Protein AF-A0A0C2RZ58-F1 (afdb_monomer)

Radius of gyration: 13.94 Å; Cα contacts (8 Å, |Δi|>4): 88; chains: 1; bounding box: 29×30×38 Å

Structure (mmCIF, N/CA/C/O backbone):
data_AF-A0A0C2RZ58-F1
#
_entry.id   AF-A0A0C2RZ58-F1
#
loop_
_atom_site.group_PDB
_atom_site.id
_atom_site.type_symbol
_atom_site.label_atom_id
_atom_site.label_alt_id
_atom_site.label_comp_id
_atom_site.label_asym_id
_at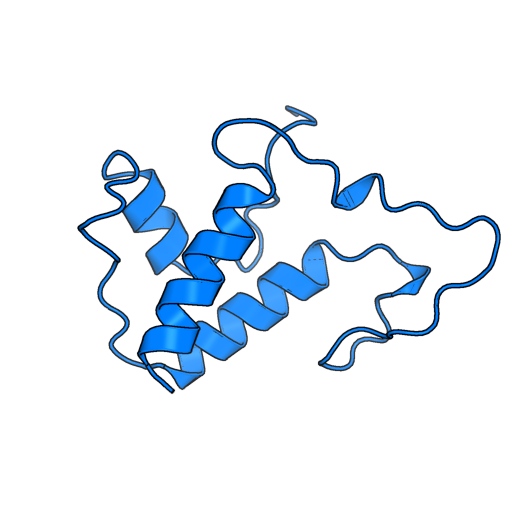om_site.label_entity_id
_atom_site.label_seq_id
_atom_site.pdbx_PDB_ins_code
_atom_site.Cartn_x
_atom_site.Cartn_y
_atom_site.Cartn_z
_atom_site.occupancy
_atom_site.B_iso_or_equiv
_atom_site.auth_seq_id
_atom_site.auth_comp_id
_atom_site.auth_asym_id
_atom_site.auth_atom_id
_atom_site.pdbx_PDB_model_num
ATOM 1 N N . TYR A 1 1 ? 5.889 17.191 -6.498 1.00 41.28 1 TYR A N 1
ATOM 2 C CA . TYR A 1 1 ? 5.723 15.733 -6.668 1.00 41.28 1 TYR A CA 1
ATOM 3 C C . TYR A 1 1 ? 6.927 15.068 -6.012 1.00 41.28 1 TYR A C 1
ATOM 5 O O . TYR A 1 1 ? 8.034 15.337 -6.452 1.00 41.28 1 TYR A O 1
ATOM 13 N N . ASN A 1 2 ? 6.761 14.333 -4.906 1.00 45.97 2 ASN A N 1
ATOM 14 C CA . ASN A 1 2 ? 7.885 13.648 -4.255 1.00 45.97 2 ASN A CA 1
ATOM 15 C C . ASN A 1 2 ? 7.946 12.207 -4.799 1.00 45.97 2 ASN A C 1
ATOM 17 O O . ASN A 1 2 ? 7.033 11.433 -4.507 1.00 45.97 2 ASN A O 1
ATOM 21 N N . PRO A 1 3 ? 8.966 11.825 -5.590 1.00 55.03 3 PRO A N 1
ATOM 22 C CA . PRO A 1 3 ? 9.052 10.505 -6.221 1.00 55.03 3 PRO A CA 1
ATOM 23 C C . PRO A 1 3 ? 9.258 9.343 -5.226 1.00 55.03 3 PRO A C 1
ATOM 25 O O . PRO A 1 3 ? 9.467 8.210 -5.643 1.00 55.03 3 PRO A O 1
ATOM 28 N N . GLN A 1 4 ? 9.198 9.580 -3.915 1.00 63.91 4 GLN A N 1
ATOM 29 C CA . GLN A 1 4 ? 9.475 8.571 -2.888 1.00 63.91 4 GLN A CA 1
ATOM 30 C C . GLN A 1 4 ? 8.224 8.032 -2.171 1.00 63.91 4 GLN A C 1
ATOM 32 O O . GLN A 1 4 ? 8.319 7.030 -1.472 1.00 63.91 4 GLN A O 1
ATOM 37 N N . SER A 1 5 ? 7.040 8.636 -2.340 1.00 74.88 5 SER A N 1
ATOM 38 C CA . SER A 1 5 ? 5.818 8.194 -1.643 1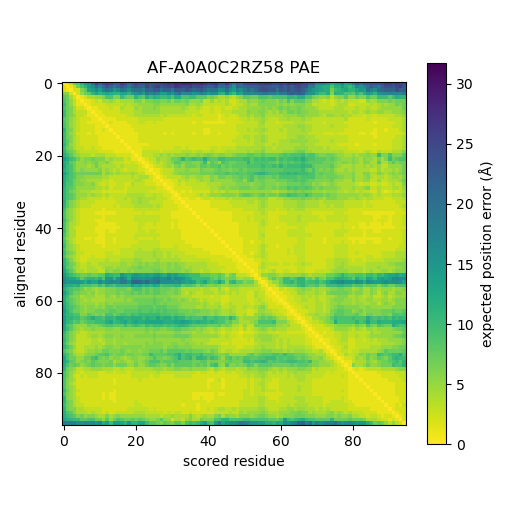.00 74.88 5 SER A CA 1
ATOM 39 C C . SER A 1 5 ? 4.894 7.346 -2.517 1.00 74.88 5 SER A C 1
ATOM 41 O O . SER A 1 5 ? 4.689 7.658 -3.690 1.00 74.88 5 SER A O 1
ATOM 43 N N . LEU A 1 6 ? 4.265 6.330 -1.923 1.00 85.31 6 LEU A N 1
ATOM 44 C CA . LEU A 1 6 ? 3.216 5.541 -2.575 1.00 85.31 6 LEU A CA 1
ATOM 45 C C . LEU A 1 6 ? 1.986 6.394 -2.950 1.00 85.31 6 LEU A C 1
ATOM 47 O O . LEU A 1 6 ? 1.655 7.342 -2.224 1.00 85.31 6 LEU A O 1
ATOM 51 N N . PRO A 1 7 ? 1.254 6.035 -4.024 1.00 87.50 7 PRO A N 1
ATOM 52 C CA . PRO A 1 7 ? 0.056 6.756 -4.440 1.00 87.50 7 PRO A CA 1
ATO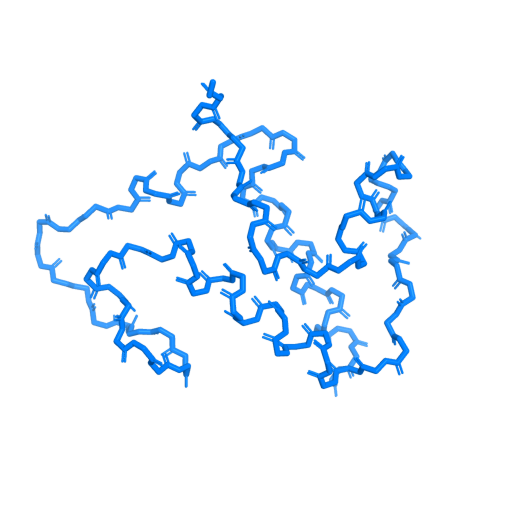M 53 C C . PRO A 1 7 ? -1.021 6.752 -3.351 1.00 87.50 7 PRO A C 1
ATOM 55 O O . PRO A 1 7 ? -1.087 5.866 -2.490 1.00 87.50 7 PRO A O 1
ATOM 58 N N . THR A 1 8 ? -1.861 7.781 -3.363 1.00 89.50 8 THR A N 1
ATOM 59 C CA . THR A 1 8 ? -3.003 7.942 -2.449 1.00 89.50 8 THR A CA 1
ATOM 60 C C . THR A 1 8 ? -4.309 7.424 -3.043 1.00 89.50 8 THR A C 1
ATOM 62 O O . THR A 1 8 ? -5.221 7.111 -2.282 1.00 89.50 8 THR A O 1
ATOM 65 N N . SER A 1 9 ? -4.404 7.309 -4.370 1.00 88.94 9 SER A N 1
ATOM 66 C CA . SER A 1 9 ? -5.582 6.793 -5.073 1.00 88.94 9 SER A CA 1
ATOM 67 C C . SER A 1 9 ? -5.944 5.398 -4.579 1.00 88.94 9 SER A C 1
ATOM 69 O O . SER A 1 9 ? -5.068 4.549 -4.477 1.00 88.94 9 SER A O 1
ATOM 71 N N . HIS A 1 10 ? -7.219 5.162 -4.269 1.00 92.25 10 HIS A N 1
ATOM 72 C CA . HIS A 1 10 ? -7.745 3.884 -3.759 1.00 92.25 10 HIS A CA 1
ATOM 73 C C . HIS A 1 10 ? -7.159 3.390 -2.427 1.00 92.25 10 HIS A C 1
ATOM 75 O O . HIS A 1 10 ? -7.545 2.318 -1.970 1.00 92.25 10 HIS A O 1
ATOM 81 N N . ARG A 1 11 ? -6.278 4.157 -1.771 1.00 94.56 11 ARG A N 1
ATOM 82 C CA . ARG A 1 11 ? -5.715 3.789 -0.469 1.00 94.56 11 ARG A CA 1
ATOM 83 C C . ARG A 1 11 ? -6.845 3.557 0.545 1.00 94.56 11 ARG A C 1
ATOM 85 O O . ARG A 1 11 ? -7.666 4.462 0.710 1.00 94.56 11 ARG A O 1
ATOM 92 N N . PRO A 1 12 ? -6.858 2.426 1.276 1.00 96.44 12 PRO A N 1
ATOM 93 C CA . PRO A 1 12 ? -7.845 2.205 2.329 1.00 96.44 12 PRO A CA 1
ATOM 94 C C . PRO A 1 12 ? -7.816 3.326 3.376 1.00 96.44 12 PRO A C 1
ATOM 96 O O . PRO A 1 12 ? -6.740 3.770 3.797 1.00 96.44 12 PRO A O 1
ATOM 99 N N . GLU A 1 13 ? -8.986 3.772 3.838 1.00 94.62 13 GLU A N 1
ATOM 100 C CA . GLU A 1 13 ? -9.082 4.868 4.816 1.00 94.62 13 GLU A CA 1
ATOM 101 C C . GLU A 1 13 ? -8.354 4.515 6.123 1.00 94.62 13 GLU A C 1
ATOM 103 O O . GLU A 1 13 ? -7.700 5.361 6.726 1.00 94.62 13 GLU A O 1
ATOM 108 N N . GLN A 1 14 ? -8.356 3.239 6.509 1.00 95.00 14 GLN A N 1
ATOM 109 C CA . GLN A 1 14 ? -7.631 2.711 7.663 1.00 95.00 14 GLN A CA 1
ATOM 110 C C . GLN A 1 14 ? -6.123 2.983 7.571 1.00 95.00 14 GLN A C 1
ATOM 112 O O . GLN A 1 14 ? -5.509 3.392 8.556 1.00 95.00 14 GLN A O 1
ATOM 117 N N . VAL A 1 15 ? -5.528 2.836 6.381 1.00 94.56 15 VAL A N 1
ATOM 118 C CA . VAL A 1 15 ? -4.113 3.160 6.142 1.00 94.56 15 VAL A CA 1
ATOM 119 C C . VAL A 1 15 ? -3.88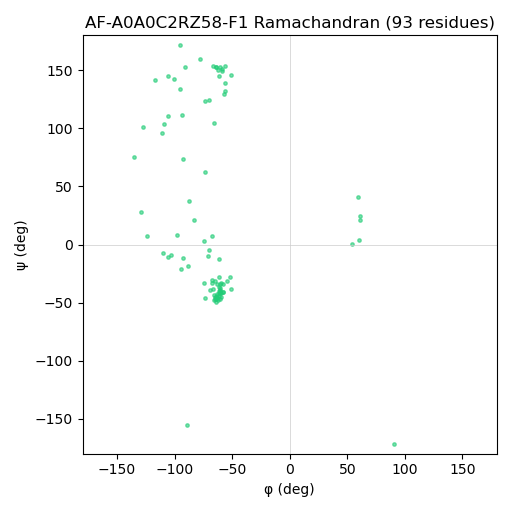8 4.664 6.303 1.00 94.56 15 VAL A C 1
ATOM 121 O O . VAL A 1 15 ? -2.921 5.089 6.936 1.00 94.56 15 VAL A O 1
ATOM 124 N N . LYS A 1 16 ? -4.790 5.495 5.768 1.00 92.31 16 LYS A N 1
ATOM 125 C CA . LYS A 1 16 ? -4.718 6.959 5.889 1.00 92.31 16 LYS A CA 1
ATOM 126 C C . LYS A 1 16 ? -4.831 7.427 7.343 1.00 92.31 16 LYS A C 1
ATOM 128 O O . LYS A 1 16 ? -4.045 8.281 7.756 1.00 92.31 16 LYS A O 1
ATOM 133 N N . LEU A 1 17 ? -5.753 6.867 8.121 1.00 92.50 17 LEU A N 1
ATOM 134 C CA . LEU A 1 17 ? -5.901 7.164 9.546 1.00 92.50 17 LEU A CA 1
ATOM 135 C C . LEU A 1 17 ? -4.667 6.715 10.333 1.00 92.50 17 LEU A C 1
ATOM 137 O O . LEU A 1 17 ? -4.101 7.503 11.087 1.00 92.50 17 LEU A O 1
ATOM 141 N N . TRP A 1 18 ? -4.177 5.497 10.104 1.00 93.69 18 TRP A N 1
ATOM 142 C CA . TRP A 1 18 ? -2.988 4.985 10.788 1.00 93.69 18 TRP A CA 1
ATOM 143 C C . TRP A 1 18 ? -1.733 5.836 10.525 1.00 93.69 18 TRP A C 1
ATOM 145 O O . TRP A 1 18 ? -0.970 6.133 11.449 1.00 93.69 18 TRP A O 1
ATOM 155 N N . LEU A 1 19 ? -1.555 6.315 9.286 1.00 91.31 19 LEU A N 1
ATOM 156 C CA . LEU A 1 19 ? -0.493 7.265 8.940 1.00 91.31 19 LEU A CA 1
ATOM 157 C C . LEU A 1 19 ? -0.618 8.588 9.716 1.00 91.31 19 LEU A C 1
ATOM 159 O O . LEU A 1 19 ? 0.399 9.113 10.170 1.00 91.31 19 LEU A O 1
ATOM 163 N N . LYS A 1 20 ? -1.841 9.114 9.904 1.00 89.25 20 LYS A N 1
ATOM 164 C CA . LYS A 1 20 ? -2.095 10.331 10.701 1.00 89.25 20 LYS A CA 1
ATOM 165 C C . LYS A 1 20 ? -1.821 10.127 12.194 1.00 89.25 20 LYS A C 1
ATOM 167 O O . LYS A 1 20 ? -1.346 11.045 12.853 1.00 89.25 20 LYS A O 1
ATOM 172 N N . HIS A 1 21 ? -2.054 8.929 12.725 1.00 88.19 21 HIS A N 1
ATOM 173 C CA . HIS A 1 21 ? -1.845 8.594 14.140 1.00 88.19 21 HIS A CA 1
ATOM 174 C C . HIS A 1 21 ? -0.416 8.121 14.462 1.00 88.19 21 HIS A C 1
ATOM 176 O O . HIS A 1 21 ? -0.208 7.240 15.297 1.00 88.19 21 HIS A O 1
ATOM 182 N N . ALA A 1 22 ? 0.585 8.721 13.813 1.00 84.69 22 ALA A N 1
ATOM 183 C CA . ALA A 1 22 ? 2.008 8.469 14.046 1.00 84.69 22 ALA A CA 1
ATOM 184 C C . ALA A 1 22 ? 2.485 7.024 13.789 1.00 84.69 22 ALA A C 1
ATOM 186 O O . ALA A 1 22 ? 3.561 6.655 14.259 1.00 84.69 22 ALA A O 1
ATOM 187 N N . ARG A 1 23 ? 1.754 6.222 12.995 1.00 87.38 23 ARG A N 1
ATOM 188 C CA . ARG A 1 23 ? 2.212 4.899 12.518 1.00 87.38 23 ARG A CA 1
ATOM 189 C C . ARG A 1 23 ? 2.541 3.915 13.647 1.00 87.38 23 ARG A C 1
ATOM 191 O O . ARG A 1 23 ? 3.539 3.195 13.600 1.00 87.38 23 ARG A O 1
ATOM 198 N N . LYS A 1 24 ? 1.722 3.896 14.700 1.00 87.19 24 LYS A N 1
ATOM 199 C CA . LYS A 1 24 ? 1.925 3.007 15.852 1.00 87.19 24 LYS A CA 1
ATOM 200 C C . LYS A 1 24 ? 1.753 1.544 15.426 1.00 87.19 24 LYS A C 1
ATOM 202 O O . LYS A 1 24 ? 0.633 1.083 15.243 1.00 87.19 24 LYS A O 1
ATOM 207 N N . ILE A 1 25 ? 2.858 0.806 15.291 1.00 83.88 25 ILE A N 1
ATOM 208 C CA . ILE A 1 25 ? 2.854 -0.601 14.835 1.00 83.88 25 ILE A CA 1
ATOM 209 C C . ILE A 1 25 ? 2.020 -1.493 15.766 1.00 83.88 25 ILE A C 1
ATOM 211 O O . ILE A 1 25 ? 1.229 -2.300 15.299 1.00 83.88 25 ILE A O 1
ATOM 215 N N . LYS A 1 26 ? 2.129 -1.291 17.085 1.00 86.19 26 LYS A N 1
ATOM 216 C CA . LYS A 1 26 ? 1.377 -2.050 18.103 1.00 86.19 26 LYS A CA 1
ATOM 217 C C . LYS A 1 26 ? -0.109 -1.666 18.205 1.00 86.19 26 LYS A C 1
ATOM 219 O O . LYS A 1 26 ? -0.800 -2.146 19.093 1.00 86.19 26 LYS A O 1
ATOM 224 N N . SER A 1 27 ? -0.589 -0.757 17.358 1.00 87.62 27 SER A N 1
ATOM 225 C CA . SER A 1 27 ? -1.972 -0.274 17.352 1.00 87.62 27 SER A CA 1
ATOM 226 C C . SER A 1 27 ? -2.475 -0.227 15.904 1.00 87.62 27 SER A C 1
ATOM 228 O O . SER A 1 27 ? -2.516 0.847 15.294 1.00 87.62 27 SER A O 1
ATOM 230 N N . PRO A 1 28 ? -2.785 -1.397 15.310 1.00 87.94 28 PRO A N 1
ATOM 231 C CA . PRO A 1 28 ? -3.353 -1.456 13.971 1.00 87.94 28 PRO A CA 1
ATOM 232 C C . PRO A 1 28 ? -4.743 -0.795 13.949 1.00 87.94 28 PRO A C 1
ATOM 234 O O . PRO A 1 28 ? -5.432 -0.758 14.974 1.00 87.94 28 PRO A O 1
ATOM 237 N N . PRO A 1 29 ? -5.180 -0.260 12.799 1.00 91.81 29 PRO A N 1
ATOM 238 C CA . PRO A 1 29 ? -6.499 0.345 12.682 1.00 91.81 29 PRO A CA 1
ATOM 239 C C . PRO A 1 29 ? -7.614 -0.697 12.839 1.00 91.81 29 PRO A C 1
ATOM 241 O O . PRO A 1 29 ? -7.452 -1.878 12.524 1.00 91.81 29 PRO A O 1
ATOM 244 N N . CYS A 1 30 ? -8.785 -0.239 13.283 1.00 90.12 30 CYS A N 1
ATOM 245 C CA . CYS A 1 30 ? -9.984 -1.067 13.284 1.00 90.12 30 CYS A CA 1
ATOM 246 C C . CYS A 1 30 ? -10.459 -1.302 11.839 1.00 90.12 30 CYS A C 1
ATOM 248 O O . CYS A 1 30 ? -10.705 -0.352 11.093 1.00 90.12 30 CYS A O 1
ATOM 250 N N . ILE A 1 31 ? -10.596 -2.570 11.450 1.00 93.56 31 ILE A N 1
ATOM 251 C CA . ILE A 1 31 ? -11.184 -2.990 10.174 1.00 93.56 31 ILE A CA 1
ATOM 252 C C . ILE A 1 31 ? -12.513 -3.665 10.509 1.00 93.56 31 ILE A C 1
ATOM 254 O O . ILE A 1 31 ? -12.536 -4.834 10.881 1.00 93.56 31 ILE A O 1
ATOM 258 N N . ALA A 1 32 ? -13.607 -2.907 10.422 1.00 90.88 32 ALA A N 1
ATOM 259 C CA . ALA A 1 32 ? -14.945 -3.400 10.753 1.00 90.88 32 ALA A CA 1
ATOM 260 C C . ALA A 1 32 ? -15.513 -4.346 9.680 1.00 90.88 32 ALA A C 1
ATOM 262 O O . ALA A 1 32 ? -16.251 -5.273 9.996 1.00 90.88 32 ALA A O 1
ATOM 263 N N . ARG A 1 33 ? -15.176 -4.104 8.407 1.00 94.12 33 ARG A N 1
ATOM 264 C CA . ARG A 1 33 ? -15.661 -4.868 7.250 1.00 94.12 33 ARG A CA 1
ATOM 265 C C . ARG A 1 33 ? -14.462 -5.333 6.433 1.00 94.12 33 ARG A C 1
ATOM 267 O O . ARG A 1 33 ? -13.855 -4.545 5.710 1.00 94.12 33 ARG A O 1
ATOM 274 N N . VAL A 1 34 ? -14.092 -6.604 6.602 1.00 94.56 34 VAL A N 1
ATOM 275 C CA . VAL A 1 34 ? -12.893 -7.189 5.973 1.00 94.56 34 VAL A CA 1
ATOM 276 C C . VAL A 1 34 ? -12.991 -7.147 4.449 1.00 94.56 34 VAL A C 1
ATOM 278 O O . VAL A 1 34 ? -12.014 -6.773 3.813 1.00 94.56 34 VAL A O 1
ATOM 281 N N . SER A 1 35 ? -14.169 -7.423 3.878 1.00 94.56 35 SER A N 1
ATOM 282 C CA . SER A 1 35 ? -14.405 -7.385 2.426 1.00 94.56 35 SER A CA 1
ATOM 283 C C . SER A 1 35 ? -14.148 -6.005 1.810 1.00 94.56 35 SER A C 1
ATOM 285 O O . SER A 1 35 ? -13.459 -5.883 0.803 1.00 94.56 35 SER A O 1
ATOM 287 N N . GLU A 1 36 ? -14.633 -4.938 2.445 1.00 95.56 36 GLU A N 1
ATOM 288 C CA . GLU A 1 36 ? -14.407 -3.569 1.964 1.00 95.56 36 GLU A CA 1
ATOM 289 C C . GLU A 1 36 ? -12.934 -3.174 2.048 1.00 95.56 36 GLU A C 1
ATOM 291 O O . GLU A 1 36 ? -12.406 -2.507 1.155 1.00 95.56 36 GLU A O 1
ATOM 296 N N . TYR A 1 37 ? -12.255 -3.604 3.116 1.00 96.12 37 TYR A N 1
ATOM 297 C CA . TYR A 1 37 ? -10.827 -3.372 3.259 1.00 96.12 37 TYR A CA 1
ATOM 298 C C . TYR A 1 37 ? -10.027 -4.130 2.201 1.00 96.12 37 TYR A C 1
ATOM 300 O O . TYR A 1 37 ? -9.170 -3.522 1.562 1.00 96.12 37 TYR A O 1
ATOM 308 N N . SER A 1 38 ? -10.310 -5.419 1.986 1.00 95.25 38 SER A N 1
ATOM 309 C CA . SER A 1 38 ? -9.619 -6.229 0.983 1.00 95.25 38 SER A CA 1
ATOM 310 C C . SER A 1 38 ? -9.828 -5.674 -0.421 1.00 95.25 38 SER A C 1
ATOM 312 O O . SER A 1 38 ? -8.858 -5.549 -1.164 1.00 95.25 38 SER A O 1
ATOM 314 N N . ASP A 1 39 ? -11.043 -5.244 -0.763 1.00 95.19 39 ASP A N 1
ATOM 315 C CA . ASP A 1 39 ? -11.344 -4.666 -2.075 1.00 95.19 39 ASP A CA 1
ATOM 316 C C . ASP A 1 39 ? -10.584 -3.356 -2.307 1.00 95.19 39 ASP A C 1
ATOM 318 O O . ASP A 1 39 ? -9.956 -3.161 -3.354 1.00 95.19 39 ASP A O 1
ATOM 322 N N . ALA A 1 40 ? -10.596 -2.456 -1.318 1.00 95.44 40 ALA A N 1
ATOM 323 C CA . ALA A 1 40 ? -9.840 -1.209 -1.384 1.00 95.44 40 ALA A CA 1
ATOM 324 C C . ALA A 1 40 ? 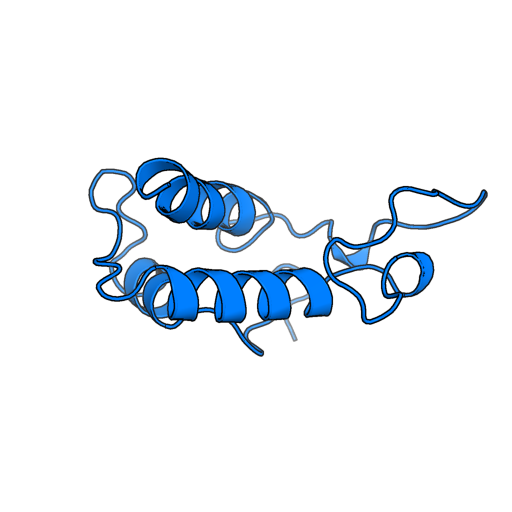-8.329 -1.475 -1.461 1.00 95.44 40 ALA A C 1
ATOM 326 O O . ALA A 1 40 ? -7.630 -0.860 -2.269 1.00 95.44 40 ALA A O 1
ATOM 327 N N . TRP A 1 41 ? -7.826 -2.421 -0.666 1.00 96.06 41 TRP A N 1
ATOM 328 C CA . TRP A 1 41 ? -6.414 -2.784 -0.638 1.00 96.06 41 TRP A CA 1
ATOM 329 C C . TRP A 1 41 ? -5.958 -3.369 -1.980 1.00 96.06 41 TRP A C 1
ATOM 331 O O . TRP A 1 41 ? -4.944 -2.929 -2.522 1.00 96.06 41 TRP A O 1
ATOM 341 N N . CYS A 1 42 ? -6.740 -4.278 -2.571 1.00 94.50 42 CYS A N 1
ATOM 342 C CA . CYS A 1 42 ? -6.460 -4.862 -3.883 1.00 94.50 42 CYS A CA 1
ATOM 343 C C . CYS A 1 42 ? -6.422 -3.788 -4.979 1.00 94.50 42 CYS A C 1
ATOM 345 O O . CYS A 1 42 ? -5.465 -3.732 -5.752 1.00 94.50 42 CYS A O 1
ATOM 347 N N . ARG A 1 43 ? -7.407 -2.876 -5.017 1.00 93.44 43 ARG A N 1
ATOM 348 C CA . ARG A 1 43 ? -7.425 -1.748 -5.973 1.00 93.44 43 ARG A CA 1
ATOM 349 C C . ARG A 1 43 ? -6.219 -0.829 -5.795 1.00 93.44 43 ARG A C 1
ATOM 351 O O . ARG A 1 43 ? -5.612 -0.401 -6.778 1.00 93.44 43 ARG A O 1
ATOM 358 N N . TRP A 1 44 ? -5.845 -0.547 -4.550 1.00 94.31 44 TRP A N 1
ATOM 359 C CA . TRP A 1 44 ? -4.667 0.255 -4.241 1.00 94.31 44 TRP A CA 1
ATOM 360 C C . TRP A 1 44 ? -3.381 -0.413 -4.732 1.00 94.31 44 TRP A C 1
ATOM 362 O O . TRP A 1 44 ? -2.599 0.226 -5.436 1.00 94.31 44 TRP A O 1
ATOM 372 N N . TRP A 1 45 ? -3.190 -1.702 -4.446 1.00 93.81 45 TRP A N 1
ATOM 373 C CA . TRP A 1 45 ? -2.033 -2.471 -4.907 1.00 93.81 45 TRP A CA 1
ATOM 374 C C . TRP A 1 45 ? -1.946 -2.549 -6.435 1.00 93.81 45 TRP A C 1
ATOM 376 O O . TRP A 1 45 ? -0.876 -2.308 -7.001 1.00 93.81 45 TRP A O 1
ATOM 386 N N . MET A 1 46 ? -3.074 -2.804 -7.108 1.00 92.31 46 MET A N 1
ATOM 387 C CA . MET A 1 46 ? -3.165 -2.836 -8.572 1.00 92.31 46 MET A CA 1
ATOM 388 C C . MET A 1 46 ? -2.786 -1.492 -9.199 1.00 92.31 46 MET A C 1
ATOM 390 O O . MET A 1 46 ? -2.077 -1.464 -10.202 1.00 92.31 46 MET A O 1
ATOM 394 N N . SER A 1 47 ? -3.160 -0.366 -8.577 1.00 90.94 47 SER A N 1
ATOM 395 C CA . SER A 1 47 ? -2.800 0.969 -9.085 1.00 90.94 47 SER A CA 1
ATOM 396 C C . SER A 1 47 ? -1.282 1.213 -9.148 1.00 90.94 47 SER A C 1
ATOM 398 O O . SER A 1 47 ? -0.811 1.961 -10.008 1.00 90.94 47 SER A O 1
ATOM 400 N N . MET A 1 48 ? -0.507 0.543 -8.285 1.00 90.94 48 MET A N 1
ATOM 401 C CA . MET A 1 48 ? 0.954 0.667 -8.196 1.00 90.94 48 MET A CA 1
ATOM 402 C C . MET A 1 48 ? 1.717 -0.274 -9.121 1.00 90.94 48 MET A C 1
ATOM 404 O O . MET A 1 48 ? 2.913 -0.059 -9.350 1.00 90.94 48 MET A O 1
ATOM 408 N N . GLN A 1 49 ? 1.060 -1.331 -9.604 1.00 91.25 49 GLN A N 1
ATOM 409 C CA . GLN A 1 49 ? 1.744 -2.346 -10.388 1.00 91.25 49 GLN A CA 1
ATOM 410 C C . GLN A 1 49 ? 2.334 -1.735 -11.670 1.00 91.25 49 GLN A C 1
ATOM 412 O O . GLN A 1 49 ? 1.759 -0.796 -12.237 1.00 91.25 49 GLN A O 1
ATOM 417 N N . PRO A 1 50 ? 3.497 -2.225 -12.122 1.00 90.69 50 PRO A N 1
ATOM 418 C CA . PRO A 1 50 ? 3.990 -1.920 -13.457 1.00 90.69 50 PRO A CA 1
ATOM 419 C C . PRO A 1 50 ? 2.967 -2.306 -14.531 1.00 90.69 50 PRO A C 1
ATOM 421 O O . PRO A 1 50 ? 2.180 -3.227 -14.325 1.00 90.69 50 PRO A O 1
ATOM 424 N N . GLU A 1 51 ? 3.002 -1.635 -15.682 1.00 88.12 51 GLU A N 1
ATOM 425 C CA . GLU A 1 51 ? 2.020 -1.854 -16.754 1.00 88.12 51 GLU A CA 1
ATOM 426 C C . GLU A 1 51 ? 1.994 -3.303 -17.244 1.00 88.12 51 GLU A C 1
ATOM 428 O O . GLU A 1 51 ? 0.929 -3.892 -17.365 1.00 88.12 51 GLU A O 1
ATOM 433 N N . TRP A 1 52 ? 3.170 -3.921 -17.380 1.00 88.44 52 TRP A N 1
ATOM 434 C CA . TRP A 1 52 ? 3.325 -5.325 -17.774 1.00 88.44 52 TRP A CA 1
ATOM 435 C C . TRP A 1 52 ? 2.690 -6.324 -16.793 1.00 88.44 52 TRP A C 1
ATOM 437 O O . TRP A 1 52 ? 2.579 -7.502 -17.105 1.00 88.44 52 TRP A O 1
ATOM 447 N N . ARG A 1 53 ? 2.296 -5.868 -15.598 1.00 89.44 53 ARG A N 1
ATOM 448 C CA . ARG A 1 53 ? 1.686 -6.682 -14.546 1.00 89.44 53 ARG A CA 1
ATOM 449 C C . ARG A 1 53 ? 0.196 -6.362 -14.331 1.00 89.44 53 ARG A C 1
ATOM 451 O O . ARG A 1 53 ? -0.477 -7.024 -13.536 1.00 89.44 53 ARG A O 1
ATOM 458 N N . LYS A 1 54 ? -0.322 -5.322 -14.994 1.00 82.62 54 LYS A N 1
ATOM 459 C CA . LYS A 1 54 ? -1.693 -4.812 -14.852 1.00 82.62 54 LYS A CA 1
ATOM 460 C C . LYS A 1 54 ? -2.629 -5.447 -15.884 1.00 82.62 54 LYS A C 1
ATOM 462 O O . LYS A 1 54 ? -3.148 -4.762 -16.753 1.00 82.62 54 LYS A O 1
ATOM 467 N N . ASP A 1 55 ? -2.984 -6.713 -15.701 1.00 72.31 55 ASP A N 1
ATOM 468 C CA . ASP A 1 55 ? -3.961 -7.379 -16.587 1.00 72.31 55 ASP A CA 1
ATOM 469 C C . ASP A 1 55 ? -5.426 -7.093 -16.205 1.00 72.31 55 ASP A C 1
ATOM 471 O O . ASP A 1 55 ? -6.331 -7.861 -16.517 1.00 72.31 55 ASP A O 1
ATOM 475 N N . GLN A 1 56 ? -5.673 -6.007 -15.458 1.00 69.75 56 GLN A N 1
ATOM 476 C CA . GLN A 1 56 ? -6.974 -5.606 -14.889 1.00 69.75 56 GLN A CA 1
ATOM 477 C C . GLN A 1 56 ? -7.696 -6.671 -14.034 1.00 69.75 56 GLN A C 1
ATOM 479 O O . GLN A 1 56 ? -8.752 -6.387 -13.470 1.00 69.75 56 GLN A O 1
ATOM 484 N N . GLN A 1 57 ? -7.111 -7.857 -13.863 1.00 81.00 57 GLN A N 1
ATOM 485 C CA . GLN A 1 57 ? -7.600 -8.931 -13.011 1.00 81.00 57 GLN A CA 1
ATOM 486 C C . GLN A 1 57 ? -6.767 -9.047 -11.738 1.00 81.00 57 GLN A C 1
ATOM 488 O O . GLN A 1 57 ? -5.557 -8.814 -11.715 1.00 81.00 57 GLN A O 1
ATOM 493 N N . TRP A 1 58 ? -7.457 -9.394 -10.655 1.00 84.38 58 TRP A N 1
ATOM 494 C CA . TRP A 1 58 ? -6.841 -9.757 -9.391 1.00 84.38 58 TRP A CA 1
ATOM 495 C C . TRP A 1 58 ? -6.705 -11.287 -9.311 1.00 84.38 58 TRP A C 1
ATOM 497 O O . TRP A 1 58 ? -7.698 -11.974 -9.553 1.00 84.38 58 TRP A O 1
ATOM 507 N N . PRO A 1 59 ? -5.546 -11.835 -8.902 1.00 90.19 59 PRO A N 1
ATOM 508 C CA . PRO A 1 59 ? -4.304 -11.140 -8.561 1.00 90.19 59 PRO A CA 1
ATOM 509 C C . PRO A 1 59 ? -3.503 -10.705 -9.806 1.00 90.19 59 PRO A C 1
ATOM 511 O O . PRO A 1 59 ? -3.670 -11.294 -10.871 1.00 90.19 59 PRO A O 1
ATOM 514 N N . PRO A 1 60 ? -2.591 -9.722 -9.668 1.00 88.88 60 PRO A N 1
ATOM 515 C CA . PRO A 1 60 ? -1.729 -9.306 -10.769 1.00 88.88 60 PRO A CA 1
ATOM 516 C C . PRO A 1 60 ? -0.868 -10.459 -11.297 1.00 88.88 60 PRO A C 1
ATOM 518 O O . PR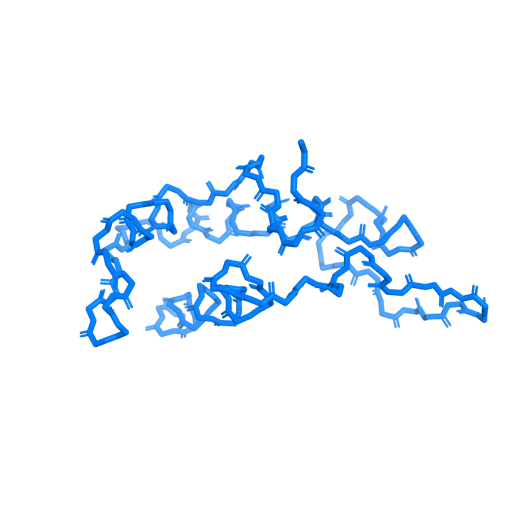O A 1 60 ? -0.434 -11.314 -10.510 1.00 88.88 60 PRO A O 1
ATOM 521 N N . SER A 1 61 ? -0.557 -10.420 -12.599 1.00 87.88 61 SER A N 1
ATOM 522 C CA . SER A 1 61 ? 0.216 -11.460 -13.287 1.00 87.88 61 SER A CA 1
ATOM 523 C C . SER A 1 61 ? 1.525 -11.791 -12.565 1.00 87.88 61 SER A C 1
ATOM 525 O O . SER A 1 61 ? 2.140 -10.947 -11.898 1.00 87.88 61 SER A O 1
ATOM 527 N N . ARG A 1 62 ? 1.918 -13.062 -12.637 1.00 88.25 62 ARG A N 1
ATOM 528 C CA . ARG A 1 62 ? 3.189 -13.571 -12.100 1.00 88.25 62 ARG A CA 1
ATOM 529 C C . ARG A 1 62 ? 4.217 -13.811 -13.197 1.00 88.25 62 ARG A C 1
ATOM 531 O O . ARG A 1 62 ? 5.376 -14.045 -12.865 1.00 88.25 62 ARG A O 1
ATOM 538 N N . ASP A 1 63 ? 3.803 -13.723 -14.455 1.00 89.19 63 ASP A N 1
ATOM 539 C CA . ASP A 1 63 ? 4.697 -13.847 -15.590 1.00 89.19 63 ASP A CA 1
ATOM 540 C C . ASP A 1 63 ? 5.523 -12.567 -15.681 1.00 89.19 63 ASP A C 1
ATOM 542 O O . ASP A 1 63 ? 4.985 -11.460 -15.705 1.00 89.19 63 ASP A O 1
ATOM 546 N N . VAL A 1 64 ? 6.846 -12.718 -15.656 1.00 89.38 64 VAL A N 1
ATOM 547 C CA . VAL A 1 64 ? 7.787 -11.597 -15.700 1.00 89.38 64 VAL A CA 1
ATOM 548 C C . VAL A 1 64 ? 8.471 -11.621 -17.062 1.00 89.38 64 VAL A C 1
ATOM 550 O O . VAL A 1 64 ? 9.341 -12.467 -17.283 1.00 89.38 64 VAL A O 1
ATOM 553 N N . PRO A 1 65 ? 8.092 -10.728 -17.992 1.00 88.75 65 PRO A N 1
ATOM 554 C CA . PRO A 1 65 ? 8.778 -10.615 -19.270 1.00 88.75 65 PRO A CA 1
ATOM 555 C C . PRO A 1 65 ? 10.234 -10.170 -19.081 1.00 88.75 65 PRO A C 1
ATOM 557 O O . PRO A 1 65 ? 10.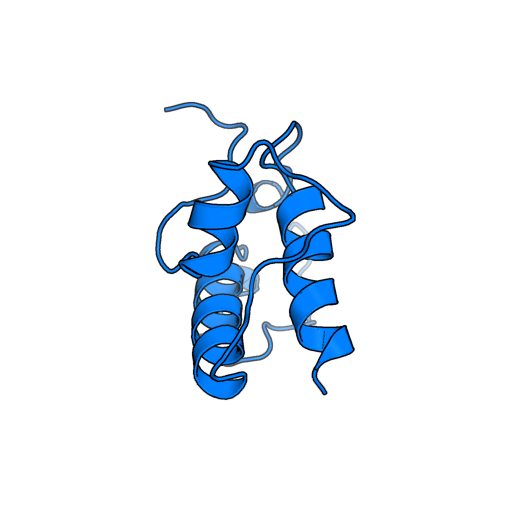561 -9.460 -18.120 1.00 88.75 65 PRO A O 1
ATOM 560 N N . ALA A 1 66 ? 11.102 -10.555 -20.021 1.00 88.25 66 ALA A N 1
ATOM 561 C CA . ALA A 1 66 ? 12.468 -10.038 -20.082 1.00 88.25 66 ALA A CA 1
ATOM 562 C C . ALA A 1 66 ? 12.461 -8.502 -20.222 1.00 88.25 66 ALA A C 1
ATOM 564 O O . ALA A 1 66 ? 11.510 -7.924 -20.747 1.00 88.25 66 ALA A O 1
ATOM 565 N N . ASP A 1 67 ? 13.505 -7.844 -19.715 1.00 85.94 67 ASP A N 1
ATOM 566 C CA . ASP A 1 67 ? 13.708 -6.388 -19.812 1.00 85.94 67 ASP A CA 1
ATOM 567 C C . ASP A 1 67 ? 12.619 -5.513 -19.160 1.00 85.94 67 ASP A C 1
ATOM 569 O O . ASP A 1 67 ? 12.447 -4.336 -19.486 1.00 85.94 67 ASP A O 1
ATOM 573 N N . THR A 1 68 ? 11.893 -6.056 -18.180 1.00 88.50 68 THR A N 1
ATOM 574 C CA . THR A 1 68 ? 10.884 -5.309 -17.423 1.00 88.50 68 THR A CA 1
ATOM 575 C C . THR A 1 68 ? 11.448 -4.645 -16.169 1.00 88.50 68 THR A C 1
ATOM 577 O O . THR A 1 68 ? 12.426 -5.086 -15.565 1.00 88.50 68 THR A O 1
ATOM 580 N N . SER A 1 69 ? 10.816 -3.542 -15.753 1.00 87.81 69 SER A N 1
ATOM 581 C CA . SER A 1 69 ? 11.249 -2.751 -14.599 1.00 87.81 69 SER A CA 1
ATOM 582 C C . SER A 1 69 ? 10.212 -2.731 -13.480 1.00 87.81 69 SER A C 1
ATOM 584 O O . SER A 1 69 ? 9.008 -2.600 -13.714 1.00 87.81 69 SER A O 1
ATOM 586 N N . TRP A 1 70 ? 10.712 -2.787 -12.244 1.00 88.31 70 TRP A N 1
ATOM 587 C CA . TRP A 1 70 ? 9.949 -2.650 -10.999 1.00 88.31 70 TRP A CA 1
ATOM 588 C C . TRP A 1 70 ? 10.000 -1.239 -10.412 1.00 88.31 70 TRP A C 1
ATOM 590 O O . TRP A 1 70 ? 9.540 -1.018 -9.292 1.00 88.31 70 TRP A O 1
ATOM 600 N N 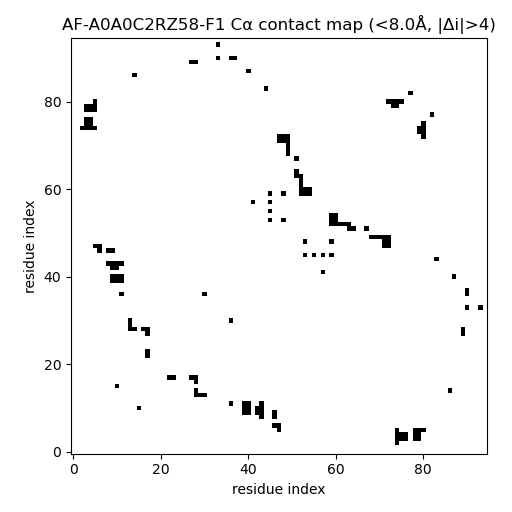. VAL A 1 71 ? 10.560 -0.271 -11.145 1.00 87.69 71 VAL A N 1
ATOM 601 C CA . VAL A 1 71 ? 10.826 1.092 -10.655 1.00 87.69 71 VAL A CA 1
ATOM 602 C C . VAL A 1 71 ? 9.603 1.772 -10.026 1.00 87.69 71 VAL A C 1
ATOM 604 O O . VAL A 1 71 ? 9.746 2.577 -9.108 1.00 87.69 71 VAL A O 1
ATOM 607 N N . THR A 1 72 ? 8.384 1.418 -10.447 1.00 85.69 72 THR A N 1
ATOM 608 C CA . THR A 1 72 ? 7.145 1.959 -9.870 1.00 85.69 72 THR A CA 1
ATOM 609 C C . THR A 1 72 ? 6.941 1.563 -8.404 1.00 85.69 72 THR A C 1
ATOM 611 O O . THR A 1 72 ? 6.395 2.367 -7.640 1.00 85.69 72 THR A O 1
ATOM 614 N N . LEU A 1 73 ? 7.419 0.376 -8.009 1.00 87.88 73 LEU A N 1
ATOM 615 C CA . LEU A 1 73 ? 7.347 -0.180 -6.654 1.00 87.88 73 LEU A CA 1
ATOM 616 C C . LEU A 1 73 ? 8.583 0.130 -5.800 1.00 87.88 73 LEU A C 1
ATOM 618 O O . LEU A 1 73 ? 8.525 -0.048 -4.582 1.00 87.88 73 LEU A O 1
ATOM 622 N N . LEU A 1 74 ? 9.672 0.634 -6.395 1.00 87.19 74 LEU A N 1
ATOM 623 C CA . LEU A 1 74 ? 10.889 1.051 -5.686 1.00 87.19 74 LEU A CA 1
ATOM 624 C C . LEU A 1 74 ? 10.673 2.376 -4.933 1.00 87.19 74 LEU A C 1
ATOM 626 O O . LEU A 1 74 ? 11.289 3.402 -5.217 1.00 87.19 74 LEU A O 1
ATOM 630 N N . ARG A 1 75 ? 9.757 2.364 -3.963 1.00 87.00 75 ARG A N 1
ATOM 631 C CA . ARG A 1 75 ? 9.446 3.495 -3.084 1.00 87.00 75 ARG A CA 1
ATOM 632 C C . ARG A 1 75 ? 10.026 3.221 -1.706 1.00 87.00 75 ARG A C 1
ATOM 634 O O . ARG A 1 75 ? 9.564 2.327 -0.995 1.00 87.00 75 ARG A O 1
ATOM 641 N N . SER A 1 76 ? 11.053 3.978 -1.345 1.00 78.38 76 SER A N 1
ATOM 642 C CA . SER A 1 76 ? 11.700 3.924 -0.036 1.00 78.38 76 SER A CA 1
ATOM 643 C C . SER A 1 76 ? 11.132 4.987 0.912 1.00 78.38 76 SER A C 1
ATOM 645 O O . SER A 1 76 ? 10.330 5.839 0.534 1.00 78.38 76 SER A O 1
ATOM 647 N N . GLY A 1 77 ? 11.532 4.924 2.181 1.00 80.00 77 GLY A N 1
ATOM 648 C CA . GLY A 1 77 ? 11.143 5.905 3.186 1.00 80.00 77 GLY A CA 1
ATOM 649 C C . GLY A 1 77 ? 9.857 5.561 3.946 1.00 80.00 77 GLY A C 1
ATOM 650 O O . GLY A 1 77 ? 9.318 4.457 3.834 1.00 80.00 77 GLY A O 1
ATOM 651 N N . PRO A 1 78 ? 9.345 6.501 4.758 1.00 72.56 78 PRO A N 1
ATOM 652 C CA . PRO A 1 78 ? 8.349 6.188 5.786 1.00 72.56 78 PRO A CA 1
ATOM 653 C C . PRO A 1 78 ? 6.945 5.836 5.267 1.00 72.56 78 PRO A C 1
ATOM 655 O O . PRO A 1 78 ? 6.084 5.436 6.048 1.00 72.56 78 PRO A O 1
ATOM 658 N N . ILE A 1 79 ? 6.701 6.047 3.971 1.00 82.19 79 ILE A N 1
ATOM 659 C CA . ILE A 1 79 ? 5.453 5.743 3.247 1.00 82.19 79 ILE A CA 1
ATOM 660 C C . ILE A 1 79 ? 5.797 4.935 1.979 1.00 82.19 79 ILE A C 1
ATOM 662 O O . ILE A 1 79 ? 5.130 5.052 0.953 1.00 82.19 79 ILE A O 1
ATOM 666 N N . GLY A 1 80 ? 6.906 4.193 2.027 1.00 87.50 80 GLY A N 1
ATOM 667 C CA . GLY A 1 80 ? 7.377 3.319 0.960 1.00 87.50 80 GLY A CA 1
ATOM 668 C C . GLY A 1 80 ? 6.816 1.903 1.084 1.00 87.50 80 GLY A C 1
ATOM 669 O O . GLY A 1 80 ? 5.783 1.682 1.715 1.00 87.50 80 GLY A O 1
ATOM 670 N N . PHE A 1 81 ? 7.527 0.924 0.526 1.00 90.25 81 PHE A N 1
ATOM 671 C CA . PHE A 1 81 ? 7.079 -0.472 0.436 1.00 90.25 81 PHE A CA 1
ATOM 672 C C . PHE A 1 81 ? 6.686 -1.106 1.784 1.00 90.25 81 PHE A C 1
ATOM 674 O O . PHE A 1 81 ? 5.752 -1.900 1.846 1.00 90.25 81 PHE A O 1
ATOM 681 N N . PHE A 1 82 ? 7.325 -0.695 2.885 1.00 90.06 82 PHE A N 1
ATOM 682 C CA . PHE A 1 82 ? 6.959 -1.115 4.243 1.00 90.06 82 PHE A CA 1
ATOM 683 C C . PHE A 1 82 ? 5.462 -0.932 4.548 1.00 90.06 82 PHE A C 1
ATOM 685 O O . PHE A 1 82 ? 4.844 -1.794 5.169 1.00 90.06 82 PHE A O 1
ATOM 692 N N . LEU A 1 83 ? 4.853 0.158 4.066 1.00 92.75 83 LEU A N 1
ATOM 693 C CA . LEU A 1 83 ? 3.432 0.432 4.276 1.00 92.75 83 LEU A CA 1
ATOM 694 C C . LEU A 1 83 ? 2.533 -0.630 3.628 1.00 92.75 83 LEU A C 1
ATOM 696 O O . LEU A 1 83 ? 1.483 -0.958 4.177 1.00 92.75 83 LEU A O 1
ATOM 700 N N . ILE A 1 84 ? 2.942 -1.179 2.482 1.00 94.25 84 ILE A N 1
ATOM 701 C CA . ILE A 1 84 ? 2.217 -2.259 1.802 1.00 94.25 84 ILE A CA 1
ATOM 702 C C . ILE A 1 84 ? 2.214 -3.505 2.676 1.00 94.25 84 ILE A C 1
ATOM 704 O O . ILE A 1 84 ? 1.153 -4.058 2.937 1.00 94.25 84 ILE A O 1
ATOM 708 N N . VAL A 1 85 ? 3.383 -3.901 3.183 1.00 93.81 85 VAL A N 1
ATOM 709 C CA . VAL A 1 85 ? 3.530 -5.111 4.004 1.00 93.81 85 VAL A CA 1
ATOM 710 C C . VAL A 1 85 ? 2.740 -4.995 5.308 1.00 93.81 85 VAL A C 1
ATOM 712 O O . VAL A 1 85 ? 1.993 -5.905 5.652 1.00 93.81 85 VAL A O 1
ATOM 715 N N . VAL A 1 86 ? 2.838 -3.857 6.003 1.00 93.69 86 VAL A N 1
ATOM 716 C CA . VAL A 1 86 ? 2.092 -3.625 7.251 1.00 93.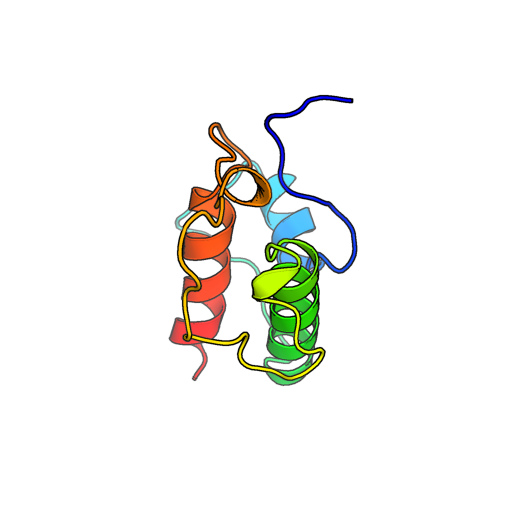69 86 VAL A CA 1
ATOM 717 C C . VAL A 1 86 ? 0.584 -3.596 7.010 1.00 93.69 86 VAL A C 1
ATOM 719 O O . VAL A 1 86 ? -0.176 -4.211 7.746 1.00 93.69 86 VAL A O 1
ATOM 722 N N . SER A 1 87 ? 0.127 -2.902 5.968 1.00 95.00 87 SER A N 1
ATOM 723 C CA . SER A 1 87 ? -1.307 -2.854 5.664 1.00 95.00 87 SER A CA 1
ATOM 724 C C . SER A 1 87 ? -1.861 -4.211 5.213 1.00 95.00 87 SER A C 1
ATOM 726 O O . SER A 1 87 ? -3.024 -4.511 5.486 1.00 95.00 87 SER A O 1
ATOM 728 N N . LEU A 1 88 ? -1.041 -5.047 4.569 1.00 95.25 88 LEU A N 1
ATOM 729 C CA . LEU A 1 88 ? -1.394 -6.425 4.235 1.00 95.25 88 LEU A CA 1
ATOM 730 C C . LEU A 1 88 ? -1.477 -7.310 5.483 1.00 95.25 88 LEU A C 1
ATOM 732 O O . LEU A 1 88 ? -2.387 -8.130 5.577 1.00 95.25 88 LEU A O 1
ATOM 736 N N . SER A 1 89 ? -0.581 -7.129 6.461 1.00 94.25 89 SER A N 1
ATOM 737 C CA . SER A 1 89 ? -0.602 -7.927 7.694 1.00 94.25 89 SER A CA 1
ATOM 738 C C . SER A 1 89 ? -1.898 -7.727 8.480 1.00 94.25 89 SER A C 1
ATOM 740 O O . SER A 1 89 ? -2.453 -8.691 8.992 1.00 94.25 89 SER A O 1
ATOM 742 N N . TRP A 1 90 ? -2.453 -6.508 8.492 1.00 94.69 90 TRP A N 1
ATOM 743 C CA . TRP A 1 90 ? -3.750 -6.248 9.128 1.00 94.69 90 TRP A CA 1
ATOM 744 C C . TRP A 1 90 ? -4.886 -7.060 8.504 1.00 94.69 90 TRP A C 1
ATOM 746 O O . TRP A 1 90 ? -5.823 -7.439 9.206 1.00 94.69 90 TRP A O 1
ATOM 756 N N . TRP A 1 91 ? -4.828 -7.300 7.193 1.00 93.75 91 TRP A N 1
ATOM 757 C CA . TRP A 1 91 ? -5.793 -8.166 6.525 1.00 93.75 91 TRP A CA 1
ATOM 758 C C . TRP A 1 91 ? -5.535 -9.632 6.859 1.00 93.75 91 TRP A C 1
ATOM 760 O O . TRP A 1 91 ? -6.473 -10.322 7.238 1.00 93.75 91 TRP A O 1
ATOM 770 N N . ALA A 1 92 ? -4.281 -10.085 6.792 1.00 91.31 92 ALA A N 1
ATOM 771 C CA . ALA A 1 92 ? -3.916 -11.468 7.094 1.00 91.31 92 ALA A CA 1
ATOM 772 C C . ALA A 1 92 ? -4.309 -11.900 8.520 1.00 91.31 92 ALA A C 1
ATOM 774 O O . ALA A 1 92 ? -4.713 -13.034 8.718 1.00 91.31 92 ALA A O 1
ATOM 775 N N . GLU A 1 93 ? -4.259 -10.996 9.502 1.00 87.62 93 GLU A N 1
ATOM 776 C CA . GLU A 1 93 ? -4.714 -11.244 10.883 1.00 87.62 93 GLU A CA 1
ATOM 777 C C . GLU A 1 93 ? -6.247 -11.384 11.032 1.00 87.62 93 GLU A C 1
ATOM 779 O O . GLU A 1 93 ? -6.741 -11.608 12.136 1.00 87.62 93 GLU A O 1
ATOM 784 N N . ARG A 1 94 ? -7.019 -11.176 9.957 1.00 81.56 94 ARG A N 1
ATOM 785 C CA . ARG A 1 94 ? -8.496 -11.136 9.949 1.00 81.56 94 ARG A CA 1
ATOM 786 C C . ARG A 1 94 ? -9.129 -12.130 8.971 1.00 81.56 94 ARG A C 1
ATOM 788 O O . ARG A 1 94 ? -10.340 -12.058 8.752 1.00 81.56 94 ARG A O 1
ATOM 795 N N . VAL A 1 95 ? -8.315 -12.995 8.372 1.00 72.12 95 VAL A N 1
ATOM 796 C CA . VAL A 1 95 ? -8.717 -14.138 7.539 1.00 72.12 95 VAL A CA 1
ATOM 797 C C . VAL A 1 95 ? -8.453 -15.404 8.335 1.00 72.12 95 VAL A C 1
ATOM 799 O O . VAL A 1 95 ? -9.342 -16.279 8.321 1.00 72.12 95 VAL A O 1
#

pLDDT: mean 87.59, std 9.56, range [41.28, 96.44]

Organism: Amanita muscaria (strain Koide BX008) (NCBI:txid946122)

Solvent-accessible surface area (backbone atoms only — not comparable to full-atom values): 5971 Å² total; per-residue (Å²): 135,70,90,39,57,61,80,68,69,56,50,39,66,51,58,57,51,36,58,73,62,74,58,47,78,97,58,73,63,86,73,91,50,63,68,63,47,51,54,28,43,51,51,25,55,55,73,48,47,41,74,90,31,57,76,89,48,87,74,59,60,83,73,76,66,85,97,69,71,63,69,73,60,67,22,55,70,100,50,11,52,65,50,56,56,55,59,48,47,63,51,63,79,73,112

Mean predicted aligned error: 4.99 Å

Secondary structure (DSSP, 8-state):
--TTSPP-TT--HHHHHHHHTTT-TTSPPP-S-HHHHHHHHHHHHHHHS-GGG--SSSSPP----TT---TTT---STTSHHHHHHHHHHHHTT-

Sequence (95 aa):
YNPQSLPTSHRPEQVKLWLKHARKIKSPPCIARVSEYSDAWCRWWMSMQPEWRKDQQWPPSRDVPADTSWVTLLRSGPIGFFLIVVSLSWWAERV

Foldseek 3Di:
DDLQAQDPPLAPVQLVVCVVVVVPLVDRGDDPDLVSLVVSLQVSVLVQADPQQNPVDPPTDPDDDPPDDNSSQPHDDDRHPVSNVSSVVVSVVVD